Protein AF-A0A7U6KPJ9-F1 (afdb_monomer_lite)

Secondary structure (DSSP, 8-state):
----------HHHHHHPEEEEE-S---SS---TT--SEEEEEEEE---TTT-HHHHHHHHHHHHHHHHHHHHHH--------SEEEEEE----SS--------SS----SS-SEEEEEEE-SSSPPGGGGG-SS-HHHHHHHHHTS---GGG-EEEEEEEESSHHHHHHHHHHHHHHHHS--

Radius of gyration: 17.96 Å; chains: 1; bounding box: 49×48×50 Å

Sequence (182 aa):
MSLSIDSTHTLQNVLNTTFYIEAVKPMSILEVQGIPSSLYIRASTQMPIATSPTSYAQNQDAQAFIKRIYAYIHHARLSYFMPILFSGFADMPSYGDWLSTDDNTLPTFKGTSVAIGLKPICEDKIFLEQYLNTPIQHEISRVAGEPVSRQRIFEIGNLASGCAGSARLMIAFLVFYLSTPP

Structure (mmCIF, N/CA/C/O backbone):
data_AF-A0A7U6KPJ9-F1
#
_entry.id   AF-A0A7U6KPJ9-F1
#
loop_
_atom_site.group_PDB
_atom_site.id
_atom_site.type_symbol
_atom_site.label_atom_id
_atom_site.label_alt_id
_atom_site.label_comp_id
_atom_site.label_asym_id
_atom_site.label_entity_id
_atom_site.label_seq_id
_atom_site.pdbx_PDB_ins_code
_atom_site.Cartn_x
_atom_site.Cartn_y
_atom_site.Cartn_z
_atom_site.occupancy
_atom_site.B_iso_or_equiv
_atom_site.auth_seq_id
_atom_site.auth_comp_id
_atom_site.auth_asym_id
_atom_site.auth_atom_id
_atom_site.pdbx_PDB_model_num
ATOM 1 N N . MET A 1 1 ? 10.729 -21.933 9.149 1.00 29.44 1 MET A N 1
ATOM 2 C CA . MET A 1 1 ? 9.958 -20.811 8.579 1.00 29.44 1 MET A CA 1
ATOM 3 C C . MET A 1 1 ? 10.636 -19.554 9.074 1.00 29.44 1 MET A C 1
ATOM 5 O O . MET A 1 1 ? 10.537 -19.269 10.255 1.00 29.44 1 MET A O 1
ATOM 9 N N . SER A 1 2 ? 11.446 -18.902 8.251 1.00 24.36 2 SER A N 1
ATOM 10 C CA . SER A 1 2 ? 12.192 -17.724 8.698 1.00 24.36 2 SER A CA 1
ATOM 11 C C . SER A 1 2 ? 12.311 -16.758 7.533 1.00 24.36 2 SER A C 1
ATOM 13 O O . SER A 1 2 ? 13.120 -16.967 6.633 1.00 24.36 2 SER A O 1
ATOM 15 N N . LEU A 1 3 ? 11.465 -15.728 7.546 1.00 31.83 3 LEU A N 1
ATOM 16 C CA . LEU A 1 3 ? 11.830 -14.454 6.944 1.00 31.83 3 LEU A CA 1
ATOM 17 C C . LEU A 1 3 ? 12.968 -13.898 7.807 1.00 31.83 3 LEU A C 1
ATOM 19 O O . LEU A 1 3 ? 12.770 -13.684 9.001 1.00 31.83 3 LEU A O 1
ATOM 23 N N . SER A 1 4 ? 14.166 -13.737 7.250 1.00 29.75 4 SER A N 1
ATOM 24 C CA . SER A 1 4 ? 15.256 -13.044 7.941 1.00 29.75 4 SER A CA 1
ATOM 25 C C . SER A 1 4 ? 15.109 -11.551 7.681 1.00 29.75 4 SER A C 1
ATOM 27 O O . SER A 1 4 ? 15.421 -11.080 6.588 1.00 29.75 4 SER A O 1
ATOM 29 N N . ILE A 1 5 ? 14.579 -10.824 8.660 1.00 45.00 5 ILE A N 1
ATOM 30 C CA . ILE A 1 5 ? 14.438 -9.369 8.612 1.00 45.00 5 ILE A CA 1
ATOM 31 C C . ILE A 1 5 ? 14.847 -8.851 9.993 1.00 45.00 5 ILE A C 1
ATOM 33 O O . ILE A 1 5 ? 14.204 -9.180 10.985 1.00 45.00 5 ILE A O 1
ATOM 37 N N . ASP A 1 6 ? 15.938 -8.088 10.059 1.00 35.12 6 ASP A N 1
ATOM 38 C CA . ASP A 1 6 ? 16.323 -7.339 11.261 1.00 35.12 6 ASP A CA 1
ATOM 39 C C . ASP A 1 6 ? 15.298 -6.216 11.472 1.00 35.12 6 ASP A C 1
ATOM 41 O O . ASP A 1 6 ? 15.090 -5.401 10.571 1.00 35.12 6 ASP A O 1
ATOM 45 N N . SER A 1 7 ? 14.616 -6.161 12.622 1.00 36.28 7 SER A N 1
ATOM 46 C CA . SER A 1 7 ? 13.595 -5.128 12.844 1.00 36.28 7 SER A CA 1
ATOM 47 C C . SER A 1 7 ? 13.455 -4.661 14.293 1.00 36.28 7 SER A C 1
ATOM 49 O O . SER A 1 7 ? 12.965 -5.392 15.151 1.00 36.28 7 SER A O 1
ATOM 51 N N . THR A 1 8 ? 13.768 -3.380 14.499 1.00 35.38 8 THR A N 1
ATOM 52 C CA . THR A 1 8 ? 13.234 -2.494 15.548 1.00 35.38 8 THR A CA 1
ATOM 53 C C . THR A 1 8 ? 12.876 -1.154 14.883 1.00 35.38 8 THR A C 1
ATOM 55 O O . THR A 1 8 ? 13.719 -0.267 14.743 1.00 35.38 8 THR A O 1
ATOM 58 N N . HIS A 1 9 ? 11.650 -0.989 14.366 1.00 47.97 9 HIS A N 1
ATOM 59 C CA . HIS A 1 9 ? 11.331 0.169 13.512 1.00 47.97 9 HIS A CA 1
ATOM 60 C C . HIS A 1 9 ? 9.981 0.836 13.809 1.00 47.97 9 HIS A C 1
ATOM 62 O O . HIS A 1 9 ? 8.920 0.258 13.616 1.00 47.97 9 HIS A O 1
ATOM 68 N N . THR A 1 10 ? 10.043 2.118 14.185 1.00 49.00 10 THR A N 1
ATOM 69 C CA . THR A 1 10 ? 8.911 3.057 14.255 1.00 49.00 10 THR A CA 1
ATOM 70 C C . THR A 1 10 ? 8.510 3.558 12.854 1.00 49.00 10 THR A C 1
ATOM 72 O O . THR A 1 10 ? 9.296 3.475 11.914 1.00 49.00 10 THR A O 1
ATOM 75 N N . LEU A 1 11 ? 7.317 4.155 12.692 1.00 46.84 11 LEU A N 1
ATOM 76 C CA . LEU A 1 11 ? 6.818 4.713 11.412 1.00 46.84 11 LEU A CA 1
ATOM 77 C C . LEU A 1 11 ? 7.801 5.674 10.705 1.00 46.84 11 LEU A C 1
ATOM 79 O O . LEU A 1 11 ? 7.853 5.700 9.479 1.00 46.84 11 LEU A O 1
ATOM 83 N N . GLN A 1 12 ? 8.603 6.442 11.452 1.00 44.28 12 GLN A N 1
ATOM 84 C CA . GLN A 1 12 ? 9.664 7.287 10.881 1.00 44.28 12 GLN A CA 1
ATOM 85 C C . GLN A 1 12 ? 10.848 6.471 10.348 1.00 44.28 12 GLN A C 1
ATOM 87 O O . GLN A 1 12 ? 11.411 6.828 9.315 1.00 44.28 12 GLN A O 1
ATOM 92 N N . ASN A 1 13 ? 11.196 5.359 11.001 1.00 51.69 13 ASN A N 1
ATOM 93 C CA . ASN A 1 13 ? 12.240 4.460 10.517 1.00 51.69 13 ASN A CA 1
ATOM 94 C C . ASN A 1 13 ? 11.814 3.773 9.212 1.00 51.69 13 ASN A C 1
ATOM 96 O O . ASN A 1 13 ? 12.632 3.612 8.317 1.00 51.69 13 ASN A O 1
ATOM 100 N N . VAL A 1 14 ? 10.526 3.460 9.049 1.00 57.91 14 VAL A N 1
ATOM 101 C CA . VAL A 1 14 ? 9.990 2.810 7.838 1.00 57.91 14 VAL A CA 1
ATOM 102 C C . VAL A 1 14 ? 10.175 3.662 6.581 1.00 57.91 14 VAL A C 1
ATOM 104 O O . VAL A 1 14 ? 10.467 3.119 5.520 1.00 57.91 14 VAL A O 1
ATOM 107 N N . LEU A 1 15 ? 10.067 4.989 6.690 1.00 56.12 15 LEU A N 1
ATOM 108 C CA . LEU A 1 15 ? 10.283 5.910 5.563 1.00 56.12 15 LEU A CA 1
ATOM 109 C C . LEU A 1 15 ? 11.741 5.958 5.089 1.00 56.12 15 LEU A C 1
ATOM 111 O O . LEU A 1 15 ? 12.000 6.349 3.955 1.00 56.12 15 LEU A O 1
ATOM 115 N N . ASN A 1 16 ? 12.678 5.544 5.941 1.00 55.75 16 ASN A N 1
ATOM 116 C CA . ASN A 1 16 ? 14.110 5.553 5.652 1.00 55.75 16 ASN A CA 1
ATOM 117 C C . ASN A 1 16 ? 14.682 4.143 5.428 1.00 55.75 16 ASN A C 1
ATOM 119 O O . ASN A 1 16 ? 15.869 4.008 5.132 1.00 55.75 16 ASN A O 1
ATOM 123 N N . THR A 1 17 ? 13.856 3.099 5.532 1.00 62.47 17 THR A N 1
ATOM 124 C CA . THR A 1 17 ? 14.271 1.702 5.378 1.00 62.47 17 THR A CA 1
ATOM 125 C C . THR A 1 17 ? 13.845 1.160 4.016 1.00 62.47 17 THR A C 1
ATOM 127 O O . THR A 1 17 ? 12.704 1.315 3.581 1.00 62.47 17 THR A O 1
ATOM 130 N N . THR A 1 18 ? 14.775 0.493 3.331 1.00 73.62 18 THR A N 1
ATOM 131 C CA . THR A 1 18 ? 14.456 -0.353 2.174 1.00 73.62 18 THR A CA 1
ATOM 132 C C . THR A 1 18 ? 14.361 -1.796 2.651 1.00 73.62 18 THR A C 1
ATOM 134 O O . THR A 1 18 ? 15.318 -2.311 3.222 1.00 73.62 18 THR A O 1
ATOM 137 N N . PHE A 1 19 ? 13.229 -2.452 2.412 1.00 76.31 19 PHE A N 1
ATOM 138 C CA . PHE A 1 19 ? 13.053 -3.872 2.709 1.00 76.31 19 PHE A CA 1
ATOM 139 C C . PHE A 1 19 ? 13.434 -4.701 1.485 1.00 76.31 19 PHE A C 1
ATOM 141 O O . PHE A 1 19 ? 13.175 -4.292 0.356 1.00 76.31 19 PHE A O 1
ATOM 148 N N . TYR A 1 20 ? 14.028 -5.868 1.698 1.00 78.88 20 TYR A N 1
ATOM 149 C CA . TYR A 1 20 ? 14.252 -6.853 0.647 1.00 78.88 20 TYR A CA 1
ATOM 150 C C . TYR A 1 20 ? 13.461 -8.108 0.985 1.00 78.88 20 TYR A C 1
ATOM 152 O O . TYR A 1 20 ? 13.521 -8.599 2.112 1.00 78.88 20 TYR A O 1
ATOM 160 N N . ILE A 1 21 ? 12.699 -8.602 0.017 1.00 77.00 21 ILE A N 1
ATOM 161 C CA . ILE A 1 21 ? 11.897 -9.813 0.162 1.00 77.00 21 ILE A CA 1
ATOM 162 C C . ILE A 1 21 ? 12.271 -10.753 -0.949 1.00 77.00 21 ILE A C 1
ATOM 164 O O . ILE A 1 21 ? 12.302 -10.360 -2.108 1.00 77.00 21 ILE A O 1
ATOM 168 N N . GLU A 1 22 ? 12.482 -12.005 -0.591 1.00 76.81 22 GLU A N 1
ATOM 169 C CA . GLU A 1 22 ? 12.805 -13.064 -1.524 1.00 76.81 22 GLU A CA 1
ATOM 170 C C . GLU A 1 22 ? 11.920 -14.274 -1.240 1.00 76.81 22 GLU A C 1
ATOM 172 O O . GLU A 1 22 ? 11.674 -14.644 -0.087 1.00 76.81 22 GLU A O 1
ATOM 177 N N . ALA A 1 23 ? 11.417 -14.893 -2.303 1.00 71.25 23 ALA A N 1
ATOM 178 C CA . ALA A 1 23 ? 10.709 -16.152 -2.210 1.00 71.25 23 ALA A CA 1
ATOM 179 C C . ALA A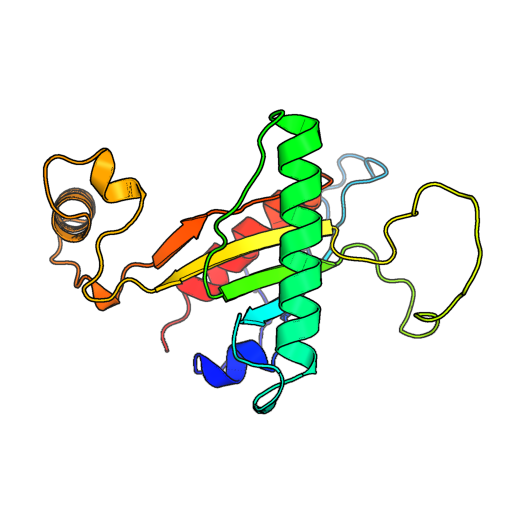 1 23 ? 11.720 -17.268 -1.911 1.00 71.25 23 ALA A C 1
ATOM 181 O O . ALA A 1 23 ? 12.600 -17.563 -2.719 1.00 71.25 23 ALA A O 1
ATOM 182 N N . VAL A 1 24 ? 11.596 -17.921 -0.753 1.00 61.62 24 VAL A N 1
ATOM 183 C CA . VAL A 1 24 ? 12.492 -19.024 -0.384 1.00 61.62 24 VAL A CA 1
ATOM 184 C C . VAL A 1 24 ? 12.202 -20.231 -1.275 1.00 61.62 24 VAL A C 1
ATOM 186 O O . VAL A 1 24 ? 11.224 -20.938 -1.045 1.00 61.62 24 VAL A O 1
ATOM 189 N N . LYS A 1 25 ? 13.098 -20.467 -2.246 1.00 51.41 25 LYS A N 1
ATOM 190 C CA . LYS A 1 25 ? 13.094 -21.564 -3.230 1.00 51.41 25 LYS A CA 1
ATOM 191 C C . LYS A 1 25 ? 11.836 -21.570 -4.121 1.00 51.41 25 LYS A C 1
ATOM 193 O O . LYS A 1 25 ? 10.755 -21.909 -3.636 1.00 51.41 25 LYS A O 1
ATOM 198 N N . PRO A 1 26 ? 11.932 -21.325 -5.442 1.00 46.31 26 PRO A N 1
ATOM 199 C CA . PRO A 1 26 ? 10.878 -21.812 -6.315 1.00 46.31 26 PRO A CA 1
ATOM 200 C C . PRO A 1 26 ? 10.858 -23.333 -6.129 1.00 46.31 26 PRO A C 1
ATOM 202 O O . PRO A 1 26 ? 11.876 -24.008 -6.295 1.00 46.31 26 PRO A O 1
ATOM 205 N N . MET A 1 27 ? 9.720 -23.893 -5.715 1.00 39.06 27 MET A N 1
ATOM 206 C CA . MET A 1 27 ? 9.458 -25.307 -5.972 1.00 39.06 27 MET A CA 1
ATOM 207 C C . MET A 1 27 ? 9.814 -25.539 -7.443 1.00 39.06 27 MET A C 1
ATOM 209 O O . MET A 1 27 ? 9.508 -24.663 -8.249 1.00 39.06 27 MET A O 1
ATOM 213 N N . SER A 1 28 ? 10.502 -26.633 -7.778 1.00 42.72 28 SER A N 1
ATOM 214 C CA . SER A 1 28 ? 10.920 -26.975 -9.144 1.00 42.72 28 SER A CA 1
ATOM 215 C C . SER A 1 28 ? 9.700 -27.176 -10.056 1.00 42.72 28 SER A C 1
ATOM 217 O O . SER A 1 28 ? 9.373 -28.284 -10.459 1.00 42.72 28 SER A O 1
ATOM 219 N N . ILE A 1 29 ? 8.965 -26.109 -10.326 1.00 42.09 29 ILE A N 1
ATOM 220 C CA . ILE A 1 29 ? 7.766 -26.040 -11.137 1.00 42.09 29 ILE A CA 1
ATOM 221 C C . ILE A 1 29 ? 8.008 -24.834 -12.017 1.00 42.09 29 ILE A C 1
ATOM 223 O O . ILE A 1 29 ? 7.596 -23.736 -11.672 1.00 42.09 29 ILE A O 1
ATOM 227 N N . LEU A 1 30 ? 8.724 -25.098 -13.112 1.00 42.28 30 LEU A N 1
ATOM 228 C CA . LEU A 1 30 ? 9.028 -24.190 -14.209 1.00 42.28 30 LEU A CA 1
ATOM 229 C C . LEU A 1 30 ? 9.604 -22.838 -13.759 1.00 42.28 30 LEU A C 1
ATOM 231 O O . LEU A 1 30 ? 8.939 -22.024 -13.129 1.00 42.28 30 LEU A O 1
ATOM 235 N N . GLU A 1 31 ? 10.816 -22.519 -14.204 1.00 42.78 31 GLU A N 1
ATOM 236 C CA . GLU A 1 31 ? 11.169 -21.115 -14.411 1.00 42.78 31 GLU A CA 1
ATOM 237 C C . GLU A 1 31 ? 10.172 -20.532 -15.427 1.00 42.78 31 GLU A C 1
ATOM 239 O O . GLU A 1 31 ? 10.384 -20.554 -16.638 1.00 42.78 31 GLU A O 1
ATOM 244 N N . VAL A 1 32 ? 9.012 -20.086 -14.945 1.00 44.97 32 VAL A N 1
ATOM 245 C CA . VAL A 1 32 ? 8.062 -19.329 -15.743 1.00 44.97 32 VAL A CA 1
ATOM 246 C C . VAL A 1 32 ? 8.723 -17.974 -15.920 1.00 44.97 32 VAL A C 1
ATOM 248 O O . VAL A 1 32 ? 8.701 -17.139 -15.013 1.00 44.97 32 VAL A O 1
ATOM 251 N N . GLN A 1 33 ? 9.385 -17.803 -17.066 1.00 47.28 33 GLN A N 1
ATOM 252 C CA . GLN A 1 33 ? 10.022 -16.553 -17.465 1.00 47.28 33 GLN A CA 1
ATOM 253 C C . GLN A 1 33 ? 9.077 -15.375 -17.170 1.00 47.28 33 GLN A C 1
ATOM 255 O O . GLN A 1 33 ? 7.948 -15.338 -17.658 1.00 47.28 33 GLN A O 1
ATOM 260 N N . GLY A 1 34 ? 9.535 -14.431 -16.342 1.00 53.38 34 GLY A N 1
ATOM 261 C CA . GLY A 1 34 ? 8.814 -13.188 -16.042 1.00 53.38 34 GLY A CA 1
ATOM 262 C C . GLY A 1 34 ? 8.054 -13.124 -14.710 1.00 53.38 34 GLY A C 1
ATOM 263 O O . GLY A 1 34 ? 7.356 -12.135 -14.477 1.00 53.38 34 GLY A O 1
ATOM 264 N N . ILE A 1 35 ? 8.163 -14.120 -13.820 1.00 59.62 35 ILE A N 1
ATOM 265 C CA . ILE A 1 35 ? 7.691 -13.987 -12.429 1.00 59.62 35 ILE A CA 1
ATOM 266 C C . ILE A 1 35 ? 8.877 -13.616 -11.529 1.00 59.62 35 ILE A C 1
ATOM 268 O O . ILE A 1 35 ? 9.771 -14.445 -11.364 1.00 59.62 35 ILE A O 1
ATOM 272 N N . PRO A 1 36 ? 8.883 -12.428 -10.900 1.00 63.38 36 PRO A N 1
ATOM 273 C CA . PRO A 1 36 ? 9.977 -12.046 -10.020 1.00 63.38 36 PRO A CA 1
ATOM 274 C C . PRO A 1 36 ? 10.005 -12.909 -8.760 1.00 63.38 36 PRO A C 1
ATOM 276 O O . PRO A 1 36 ? 8.962 -13.200 -8.163 1.00 63.38 36 PRO A O 1
ATOM 279 N N . SER A 1 37 ? 11.213 -13.307 -8.361 1.00 70.75 37 SER A N 1
ATOM 280 C CA . SER A 1 37 ? 11.483 -14.080 -7.144 1.00 70.75 37 SER A CA 1
ATOM 281 C C . SER A 1 37 ? 11.823 -13.197 -5.946 1.00 70.75 37 SER A C 1
ATOM 283 O O . SER A 1 37 ? 11.754 -13.670 -4.812 1.00 70.75 37 SER A O 1
ATOM 285 N N . SER A 1 38 ? 12.141 -11.921 -6.170 1.00 77.88 38 SER A N 1
ATOM 286 C CA . SER A 1 38 ? 12.442 -10.965 -5.111 1.00 77.88 38 SER A CA 1
ATOM 287 C C . SER A 1 38 ? 11.913 -9.559 -5.394 1.00 77.88 38 SER A C 1
ATOM 289 O O . SER A 1 38 ? 11.527 -9.217 -6.515 1.00 77.88 38 SER A O 1
ATOM 291 N N . LEU A 1 39 ? 11.837 -8.752 -4.336 1.00 82.88 39 LEU A N 1
ATOM 292 C CA . LEU A 1 39 ? 11.321 -7.394 -4.365 1.00 82.88 39 LEU A CA 1
ATOM 293 C C . LEU A 1 39 ? 12.078 -6.514 -3.369 1.00 82.88 39 LEU A C 1
ATOM 295 O O . LEU A 1 39 ? 12.088 -6.790 -2.168 1.00 82.88 39 LEU A O 1
ATOM 299 N N . TYR A 1 40 ? 12.654 -5.416 -3.854 1.00 85.06 40 TYR A N 1
ATOM 300 C CA . TYR A 1 40 ? 13.076 -4.313 -2.991 1.00 85.06 40 TYR A CA 1
ATOM 301 C C . TYR A 1 40 ? 11.892 -3.390 -2.763 1.00 85.06 40 TYR A C 1
ATOM 303 O O . TYR A 1 40 ? 11.248 -2.986 -3.726 1.00 85.06 40 TYR A O 1
ATOM 311 N N . ILE A 1 41 ? 11.606 -3.029 -1.520 1.00 87.38 41 ILE A N 1
ATOM 312 C CA . ILE A 1 41 ? 10.443 -2.228 -1.154 1.00 87.38 41 ILE A CA 1
ATOM 313 C C . ILE A 1 41 ? 10.895 -0.964 -0.444 1.00 87.38 41 ILE A C 1
ATOM 315 O O . ILE A 1 41 ? 11.672 -1.018 0.506 1.00 87.38 41 ILE A O 1
ATOM 319 N N . ARG A 1 42 ? 10.375 0.177 -0.892 1.00 86.94 42 ARG A N 1
ATOM 320 C CA . ARG A 1 42 ? 10.595 1.484 -0.266 1.00 86.94 42 ARG A CA 1
ATOM 321 C C . ARG A 1 42 ? 9.265 2.102 0.123 1.00 86.94 42 ARG A C 1
ATOM 323 O O . ARG A 1 42 ? 8.323 2.057 -0.667 1.00 86.94 42 ARG A O 1
ATOM 330 N N . ALA A 1 43 ? 9.203 2.685 1.314 1.00 89.62 43 ALA A N 1
ATOM 331 C CA . ALA A 1 43 ? 8.078 3.506 1.735 1.00 89.62 43 ALA A CA 1
ATOM 332 C C . ALA A 1 43 ? 8.315 4.970 1.347 1.00 89.62 43 ALA A C 1
ATOM 334 O O . ALA A 1 43 ? 9.443 5.451 1.365 1.00 89.62 43 ALA A O 1
ATOM 335 N N . SER A 1 44 ? 7.244 5.684 1.024 1.00 88.56 44 SER A N 1
ATOM 336 C CA . SER A 1 44 ? 7.280 7.109 0.697 1.00 88.56 44 SER A CA 1
ATOM 337 C C . SER A 1 44 ? 6.013 7.801 1.189 1.00 88.56 44 SER A C 1
ATOM 339 O O . SER A 1 44 ? 4.959 7.166 1.312 1.00 88.56 44 SER A O 1
ATOM 341 N N . THR A 1 45 ? 6.091 9.105 1.443 1.00 88.12 45 THR A N 1
ATOM 342 C CA . THR A 1 45 ? 4.954 9.917 1.904 1.00 88.12 45 THR A CA 1
ATOM 343 C C . THR A 1 45 ? 4.759 11.164 1.062 1.00 88.12 45 THR A C 1
ATOM 345 O O . THR A 1 45 ? 5.679 11.659 0.419 1.00 88.12 45 THR A O 1
ATOM 348 N N . GLN A 1 46 ? 3.551 11.722 1.124 1.00 82.31 46 GLN A N 1
ATOM 349 C CA . GLN A 1 46 ? 3.204 13.001 0.490 1.00 82.31 46 GLN A CA 1
ATOM 350 C C . GLN A 1 46 ? 3.759 14.229 1.247 1.00 82.31 46 GLN A C 1
ATOM 352 O O . GLN A 1 46 ? 3.311 15.349 1.013 1.00 82.31 46 GLN A O 1
ATOM 357 N N . MET A 1 47 ? 4.705 14.045 2.178 1.00 75.31 47 MET A N 1
ATOM 358 C CA . MET A 1 47 ? 5.252 15.145 2.979 1.00 75.31 47 MET A CA 1
ATOM 359 C C . MET A 1 47 ? 5.922 16.193 2.072 1.00 75.31 47 MET A C 1
ATOM 361 O O . MET A 1 47 ? 6.604 15.810 1.120 1.00 75.31 47 MET A O 1
ATOM 365 N N . PRO A 1 48 ? 5.761 17.505 2.337 1.00 62.78 48 PRO A N 1
ATOM 366 C CA . PRO A 1 48 ? 6.262 18.553 1.448 1.00 62.78 48 PRO A CA 1
ATOM 367 C C . PRO A 1 48 ? 7.771 18.446 1.177 1.00 62.78 48 PRO A C 1
ATOM 369 O O . PRO A 1 48 ? 8.544 18.142 2.090 1.00 62.78 48 PRO A O 1
ATOM 372 N N . ILE A 1 49 ? 8.193 18.804 -0.047 1.00 57.28 49 ILE A N 1
ATOM 373 C CA . ILE A 1 49 ? 9.591 18.764 -0.539 1.00 57.28 49 ILE A CA 1
ATOM 374 C C . ILE A 1 49 ? 10.591 19.340 0.475 1.00 57.28 49 ILE A C 1
ATOM 376 O O . ILE A 1 49 ? 11.668 18.786 0.644 1.00 57.28 49 ILE A O 1
ATOM 380 N N . ALA A 1 50 ? 10.229 20.407 1.195 1.00 49.31 50 ALA A N 1
ATOM 381 C CA . ALA A 1 50 ? 11.099 21.056 2.178 1.00 49.31 50 ALA A CA 1
ATOM 382 C C . ALA A 1 50 ? 11.522 20.152 3.356 1.00 49.31 50 ALA A C 1
ATOM 384 O O . ALA A 1 50 ? 12.526 20.431 4.003 1.00 49.31 50 ALA A O 1
ATOM 385 N N . THR A 1 51 ? 10.768 19.086 3.642 1.00 61.31 51 THR A N 1
ATOM 386 C CA . THR A 1 51 ? 11.019 18.176 4.775 1.00 61.31 51 THR A CA 1
ATOM 387 C C . THR A 1 51 ? 1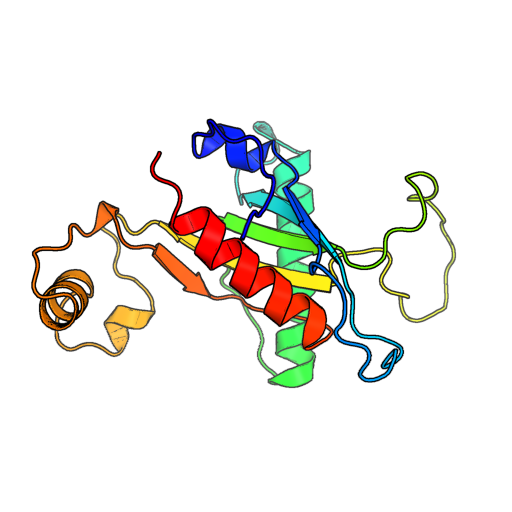1.705 16.873 4.367 1.00 61.31 51 THR A C 1
ATOM 389 O O . THR A 1 51 ? 12.511 16.350 5.130 1.00 61.31 51 THR A O 1
ATOM 392 N N . SER A 1 52 ? 11.428 16.351 3.166 1.00 69.94 52 SER A N 1
ATOM 393 C CA . SER A 1 52 ? 12.140 15.203 2.586 1.00 69.94 52 SER A CA 1
ATOM 394 C C . SER A 1 52 ? 11.963 15.171 1.058 1.00 69.94 52 SER A C 1
ATOM 396 O O . SER A 1 52 ? 11.017 14.550 0.559 1.00 69.94 52 SER A O 1
ATOM 398 N N . PRO A 1 53 ? 12.852 15.829 0.285 1.00 71.69 53 PRO A N 1
ATOM 399 C CA . PRO A 1 53 ? 12.735 15.915 -1.174 1.00 71.69 53 PRO A CA 1
ATOM 400 C C . PRO A 1 53 ? 12.684 14.540 -1.851 1.00 71.69 53 PRO A C 1
ATOM 402 O O . PRO A 1 53 ? 11.892 14.315 -2.765 1.00 71.69 53 PRO A O 1
ATOM 405 N N . THR A 1 54 ? 13.502 13.604 -1.364 1.00 74.56 54 THR A N 1
ATOM 406 C CA . THR A 1 54 ? 13.619 12.251 -1.915 1.00 74.56 54 THR A CA 1
ATOM 407 C C . THR A 1 54 ? 12.358 11.420 -1.677 1.00 74.56 54 THR A C 1
ATOM 409 O O . THR A 1 54 ? 11.886 10.775 -2.610 1.00 74.56 54 THR A O 1
ATOM 412 N N . SER A 1 55 ? 11.778 11.461 -0.467 1.00 76.69 55 SER A N 1
ATOM 413 C CA . SER A 1 55 ? 10.525 10.745 -0.162 1.00 76.69 55 SER A CA 1
ATOM 414 C C . SER A 1 55 ? 9.370 11.277 -1.012 1.00 76.69 55 SER A C 1
ATOM 416 O O . SER A 1 55 ? 8.605 10.499 -1.578 1.00 76.69 55 SER A O 1
ATOM 418 N N . TYR A 1 56 ? 9.285 12.601 -1.186 1.00 80.12 56 TYR A N 1
ATO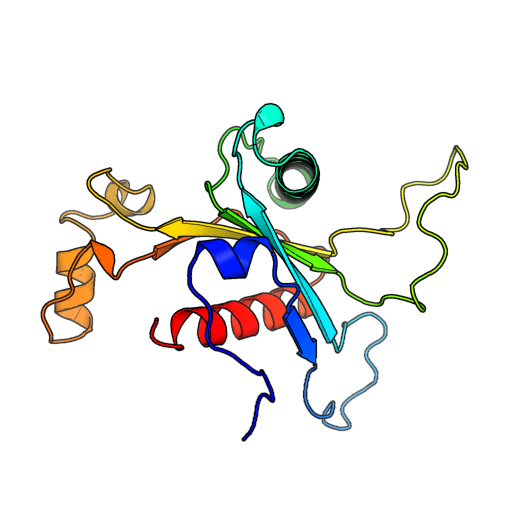M 419 C CA . TYR A 1 56 ? 8.252 13.216 -2.017 1.00 80.12 56 TYR A CA 1
ATOM 420 C C . TYR A 1 56 ? 8.385 12.837 -3.501 1.00 80.12 56 TYR A C 1
ATOM 422 O O . TYR A 1 56 ? 7.390 12.504 -4.145 1.00 80.12 56 TYR A O 1
ATOM 430 N N . ALA A 1 57 ? 9.603 12.850 -4.056 1.00 82.19 57 ALA A N 1
ATOM 431 C CA . ALA A 1 57 ? 9.850 12.414 -5.433 1.00 82.19 57 ALA A CA 1
ATOM 432 C C . ALA A 1 57 ? 9.451 10.941 -5.641 1.00 82.19 57 ALA A C 1
ATOM 434 O O . ALA A 1 57 ? 8.658 10.638 -6.530 1.00 82.19 57 ALA A O 1
ATOM 435 N N . GLN A 1 58 ? 9.888 10.052 -4.744 1.00 83.69 58 GLN A N 1
ATOM 436 C CA . GLN A 1 58 ? 9.517 8.631 -4.768 1.00 83.69 58 GLN A CA 1
ATOM 437 C C . GLN A 1 58 ? 8.002 8.419 -4.658 1.00 83.69 58 GLN A C 1
ATOM 439 O O . GLN A 1 58 ? 7.445 7.533 -5.309 1.00 83.69 58 GLN A O 1
ATOM 444 N N . ASN A 1 59 ? 7.321 9.238 -3.853 1.00 90.25 59 ASN A N 1
ATOM 445 C CA . ASN A 1 59 ? 5.872 9.187 -3.738 1.00 90.25 59 ASN A CA 1
ATOM 446 C C . ASN A 1 59 ? 5.188 9.585 -5.053 1.00 90.25 59 ASN A C 1
ATOM 448 O O . ASN A 1 59 ? 4.262 8.901 -5.484 1.00 90.25 59 ASN A O 1
ATOM 452 N N . GLN A 1 60 ? 5.658 10.641 -5.724 1.00 90.12 60 GLN A N 1
ATOM 453 C CA . GLN A 1 60 ? 5.130 11.044 -7.032 1.00 90.12 60 GLN A CA 1
ATOM 454 C C . GLN A 1 60 ? 5.324 9.955 -8.094 1.00 90.12 60 GLN A C 1
ATOM 456 O O . GLN A 1 60 ? 4.388 9.682 -8.850 1.00 90.12 60 GLN A O 1
ATOM 461 N N . ASP A 1 61 ? 6.480 9.288 -8.107 1.00 88.75 61 ASP A N 1
ATOM 462 C CA . ASP A 1 61 ? 6.748 8.167 -9.015 1.00 88.75 61 ASP A CA 1
ATOM 463 C C . ASP A 1 61 ? 5.775 7.004 -8.769 1.00 88.75 61 ASP A C 1
ATOM 465 O O . ASP A 1 61 ? 5.176 6.469 -9.708 1.00 88.75 61 ASP A O 1
ATOM 469 N N . ALA A 1 62 ? 5.540 6.663 -7.497 1.00 92.19 62 ALA A N 1
ATOM 470 C CA . ALA A 1 62 ? 4.561 5.653 -7.107 1.00 92.19 62 ALA A CA 1
ATOM 471 C C . ALA A 1 62 ? 3.145 6.028 -7.578 1.00 92.19 62 ALA A C 1
ATOM 473 O O . ALA A 1 62 ? 2.445 5.210 -8.180 1.00 92.19 62 ALA A O 1
ATOM 474 N N . GLN A 1 63 ? 2.726 7.281 -7.369 1.00 94.62 63 GLN A N 1
ATOM 475 C CA . GLN A 1 63 ? 1.427 7.770 -7.839 1.00 94.62 63 GLN A CA 1
ATOM 476 C C . GLN A 1 63 ? 1.308 7.701 -9.365 1.00 94.62 63 GLN A C 1
ATOM 478 O O . GLN A 1 63 ? 0.270 7.281 -9.878 1.00 94.62 63 GLN A O 1
ATOM 483 N N . ALA A 1 64 ? 2.347 8.098 -10.104 1.00 92.19 64 ALA A N 1
ATOM 484 C CA . ALA A 1 64 ? 2.363 8.045 -11.564 1.00 92.19 64 ALA A CA 1
ATOM 485 C C . ALA A 1 64 ? 2.237 6.601 -12.076 1.00 92.19 64 ALA A C 1
ATOM 487 O O . ALA A 1 64 ? 1.448 6.332 -12.988 1.00 92.19 64 ALA A O 1
ATOM 488 N N . PHE A 1 65 ? 2.947 5.665 -11.441 1.00 92.25 65 PHE A N 1
ATOM 489 C CA . PHE A 1 65 ? 2.819 4.237 -11.715 1.00 92.25 65 PHE A CA 1
ATOM 490 C C . PHE A 1 65 ? 1.384 3.737 -11.488 1.00 92.25 65 PHE A C 1
ATOM 492 O O . PHE A 1 65 ? 0.782 3.157 -12.396 1.00 92.25 65 PHE A O 1
ATOM 499 N N . ILE A 1 66 ? 0.804 4.028 -10.319 1.00 94.69 66 ILE A N 1
ATOM 500 C CA . ILE A 1 66 ? -0.565 3.624 -9.970 1.00 94.69 66 ILE A CA 1
ATOM 501 C C . ILE A 1 66 ? -1.573 4.198 -10.974 1.00 94.69 66 ILE A C 1
ATOM 503 O O . ILE A 1 66 ? -2.404 3.455 -11.499 1.00 94.69 66 ILE A O 1
ATOM 507 N N . LYS A 1 67 ? -1.479 5.497 -11.301 1.00 94.50 67 LYS A N 1
ATOM 508 C CA . LYS A 1 67 ? -2.344 6.144 -12.308 1.00 94.50 67 LYS A CA 1
ATOM 509 C C . LYS A 1 67 ? -2.301 5.401 -13.634 1.00 94.50 67 LYS A C 1
ATOM 511 O O . LYS A 1 67 ? -3.352 5.148 -14.217 1.00 94.50 67 LYS A O 1
ATOM 516 N N . ARG A 1 68 ? -1.101 5.054 -14.104 1.00 91.00 68 ARG A N 1
ATOM 517 C CA . ARG A 1 68 ? -0.917 4.394 -15.398 1.00 91.00 68 ARG A CA 1
ATOM 518 C C . ARG A 1 68 ? -1.556 3.008 -15.429 1.00 91.00 68 ARG A C 1
ATOM 520 O O . ARG A 1 68 ? -2.272 2.711 -16.380 1.00 91.00 68 ARG A O 1
ATOM 527 N N . ILE A 1 69 ? -1.351 2.193 -14.394 1.00 90.19 69 ILE A N 1
ATOM 528 C CA . ILE A 1 69 ? -1.946 0.850 -14.319 1.00 90.19 69 ILE A CA 1
ATOM 529 C C . ILE A 1 69 ? -3.475 0.927 -14.261 1.00 90.19 69 ILE A C 1
ATOM 531 O O . ILE A 1 69 ? -4.146 0.237 -15.024 1.00 90.19 69 ILE A O 1
ATOM 535 N N . TYR A 1 70 ? -4.040 1.801 -13.424 1.00 93.62 70 TYR A N 1
ATOM 536 C CA . TYR A 1 70 ? -5.496 1.949 -13.334 1.00 93.62 70 TYR A CA 1
ATOM 537 C C . TYR A 1 70 ? -6.120 2.499 -14.624 1.00 93.62 70 TYR A C 1
ATOM 539 O O . TYR A 1 70 ? -7.186 2.036 -15.029 1.00 93.62 70 TYR A O 1
ATOM 547 N N . ALA A 1 71 ? -5.460 3.442 -15.298 1.00 91.25 71 ALA A N 1
ATOM 548 C CA . ALA A 1 71 ? -5.923 3.947 -16.588 1.00 91.25 71 ALA A CA 1
ATOM 549 C C . ALA A 1 71 ? -5.885 2.860 -17.674 1.00 91.25 71 ALA A C 1
ATOM 551 O O . ALA A 1 71 ? -6.794 2.784 -18.496 1.00 91.25 71 ALA A O 1
ATOM 552 N N . TYR A 1 72 ? -4.855 2.010 -17.666 1.00 87.88 72 TYR A N 1
ATOM 553 C CA . TYR A 1 72 ? -4.689 0.946 -18.653 1.00 87.88 72 TYR A CA 1
ATOM 554 C C . TYR A 1 72 ? -5.648 -0.232 -18.431 1.00 87.88 72 TYR A C 1
ATOM 556 O O . TYR A 1 72 ? -6.305 -0.664 -19.371 1.00 87.88 72 TYR A O 1
ATOM 564 N N . ILE A 1 73 ? -5.747 -0.741 -17.198 1.00 86.50 73 ILE A N 1
ATOM 565 C CA . ILE A 1 73 ? -6.521 -1.955 -16.881 1.00 86.50 73 ILE A CA 1
ATOM 566 C C . ILE A 1 73 ? -7.999 -1.641 -16.641 1.00 86.50 73 ILE A C 1
ATOM 568 O O . ILE A 1 73 ? -8.872 -2.401 -17.050 1.00 86.50 73 ILE A O 1
ATOM 572 N N . HIS A 1 74 ? -8.289 -0.539 -15.948 1.00 88.19 74 HIS A N 1
ATOM 573 C CA . HIS A 1 74 ? -9.640 -0.220 -15.478 1.00 88.19 74 HIS A CA 1
ATOM 574 C C . HIS A 1 74 ? -10.260 0.982 -16.191 1.00 88.19 74 HIS A C 1
ATOM 576 O O . HIS A 1 74 ? -11.378 1.364 -15.853 1.00 88.19 74 HIS A O 1
ATOM 582 N N . HIS A 1 75 ? -9.542 1.615 -17.127 1.00 92.00 75 HIS A N 1
ATOM 583 C CA . HIS A 1 75 ? -9.961 2.867 -17.769 1.00 92.00 75 HIS A CA 1
ATOM 584 C C . HIS A 1 75 ? -10.341 3.963 -16.758 1.00 92.00 75 HIS A C 1
ATOM 586 O O . HIS A 1 75 ? -11.171 4.831 -17.025 1.00 92.00 75 HIS A O 1
ATOM 592 N N . ALA A 1 76 ? -9.715 3.923 -15.578 1.00 92.00 76 ALA A N 1
ATOM 593 C CA . ALA A 1 76 ? -10.032 4.787 -14.454 1.00 92.00 76 ALA A CA 1
ATOM 594 C C . ALA A 1 76 ? -8.971 5.878 -14.280 1.00 92.00 76 ALA A C 1
ATOM 596 O O . ALA A 1 76 ? -7.768 5.633 -14.382 1.00 92.00 76 ALA A O 1
ATOM 597 N N . ARG A 1 77 ? -9.418 7.092 -13.946 1.00 93.25 77 ARG A N 1
ATOM 598 C CA . ARG A 1 77 ? -8.539 8.221 -13.625 1.00 93.25 77 ARG A CA 1
ATOM 599 C C . ARG A 1 77 ? -8.546 8.473 -12.122 1.00 93.25 77 ARG A C 1
ATOM 601 O O . ARG A 1 77 ? -9.569 8.855 -11.562 1.00 93.25 77 ARG A O 1
ATOM 608 N N . LEU A 1 78 ? -7.391 8.304 -11.482 1.00 92.19 78 LEU A N 1
ATOM 609 C CA . LEU A 1 78 ? -7.247 8.488 -10.037 1.00 92.19 78 LEU A CA 1
ATOM 610 C C . LEU A 1 78 ? -6.793 9.908 -9.697 1.00 92.19 78 LEU A C 1
ATOM 612 O O . LEU A 1 78 ? -5.799 10.407 -10.233 1.00 92.19 78 LEU A O 1
ATOM 616 N N . SER A 1 79 ? -7.508 10.530 -8.762 1.00 89.88 79 SER A N 1
ATOM 617 C CA . SER A 1 79 ? -7.173 11.821 -8.150 1.00 89.88 79 SER A CA 1
ATOM 618 C C . SER A 1 79 ? -6.696 11.695 -6.702 1.00 89.88 79 SER A C 1
ATOM 620 O O . SER A 1 79 ? -6.061 12.617 -6.201 1.00 89.88 79 SER A O 1
ATOM 622 N N . TYR A 1 80 ? -6.978 10.567 -6.046 1.00 91.44 80 TYR A N 1
ATOM 623 C CA . TYR A 1 80 ? -6.645 10.318 -4.649 1.00 91.44 80 TYR A CA 1
ATOM 624 C C . TYR A 1 80 ? -5.647 9.165 -4.499 1.00 91.44 80 TYR A C 1
ATOM 626 O O . TYR A 1 80 ? -5.763 8.127 -5.160 1.00 91.44 80 TYR A O 1
ATOM 634 N N . PHE A 1 81 ? -4.693 9.352 -3.588 1.00 93.88 81 PHE A N 1
ATOM 635 C CA . PHE A 1 81 ? -3.697 8.361 -3.195 1.00 93.88 81 PHE A CA 1
ATOM 636 C C . PHE A 1 81 ? -3.594 8.325 -1.679 1.00 93.88 81 PHE A C 1
ATOM 638 O O . PHE A 1 81 ? -3.650 9.371 -1.028 1.00 93.88 81 PHE A O 1
ATOM 645 N N . MET A 1 82 ? -3.399 7.125 -1.135 1.00 93.00 82 MET A N 1
ATOM 646 C CA . MET A 1 82 ? -3.102 6.959 0.284 1.00 93.00 82 MET A CA 1
ATOM 647 C C . MET A 1 82 ? -1.845 7.758 0.695 1.00 93.00 82 MET A C 1
ATOM 649 O O . MET A 1 82 ? -0.937 7.960 -0.122 1.00 93.00 82 MET A O 1
ATOM 653 N N . PRO A 1 83 ? -1.777 8.223 1.957 1.00 90.62 83 PRO A N 1
ATOM 654 C CA . PRO A 1 83 ? -0.697 9.085 2.437 1.00 90.62 83 PRO A CA 1
ATOM 655 C C . PRO A 1 83 ? 0.666 8.386 2.486 1.00 90.62 83 PRO A C 1
ATOM 657 O O . PRO A 1 83 ? 1.688 9.053 2.321 1.00 90.62 83 PRO A O 1
ATOM 660 N N . ILE A 1 84 ? 0.683 7.065 2.695 1.00 91.81 84 ILE A N 1
ATOM 661 C CA . ILE A 1 84 ? 1.883 6.229 2.641 1.00 91.81 84 ILE A CA 1
ATOM 662 C C . ILE A 1 84 ? 1.766 5.332 1.412 1.00 91.81 84 ILE A C 1
ATOM 664 O O . ILE A 1 84 ? 0.772 4.621 1.262 1.00 91.81 84 ILE A O 1
ATOM 668 N N . LEU A 1 85 ? 2.776 5.352 0.546 1.00 94.62 85 LEU A N 1
ATOM 669 C CA . LEU A 1 85 ? 2.878 4.447 -0.597 1.00 94.62 85 LEU A CA 1
ATOM 670 C C . LEU A 1 85 ? 4.136 3.592 -0.460 1.00 94.62 85 LEU A C 1
ATOM 672 O O . LEU A 1 85 ? 5.234 4.127 -0.291 1.00 94.62 85 LEU A O 1
ATOM 676 N N . PHE A 1 86 ? 3.972 2.278 -0.574 1.00 94.31 86 PHE A N 1
ATOM 677 C CA . PHE A 1 86 ? 5.071 1.336 -0.742 1.00 94.31 86 PHE A CA 1
ATOM 678 C C . PHE A 1 86 ? 5.261 1.032 -2.221 1.00 94.31 86 PHE A C 1
ATOM 680 O O . PHE A 1 86 ? 4.307 0.648 -2.897 1.00 94.31 86 PHE A O 1
ATOM 687 N N . SER A 1 87 ? 6.496 1.150 -2.696 1.00 92.94 87 SER A N 1
ATOM 688 C CA . SER A 1 87 ? 6.895 0.825 -4.066 1.00 92.94 87 SER A CA 1
ATOM 689 C C . SER A 1 87 ? 7.853 -0.352 -4.058 1.00 92.94 87 SER A C 1
ATOM 691 O O . SER A 1 87 ? 8.863 -0.324 -3.358 1.00 92.94 87 SER A O 1
ATOM 693 N N . GLY A 1 88 ? 7.530 -1.374 -4.843 1.00 90.50 88 GLY A N 1
ATOM 694 C CA . GLY A 1 88 ? 8.322 -2.575 -5.037 1.00 90.50 88 GLY A CA 1
ATOM 695 C C . GLY A 1 88 ? 9.043 -2.581 -6.382 1.00 90.50 88 GLY A C 1
ATOM 696 O O . GLY A 1 88 ? 8.426 -2.362 -7.428 1.00 90.50 88 GLY A O 1
ATOM 697 N N . PHE A 1 89 ? 10.329 -2.899 -6.370 1.00 85.31 89 PHE A N 1
ATOM 698 C CA . PHE A 1 89 ? 11.210 -2.952 -7.535 1.00 85.31 89 PHE A CA 1
ATOM 699 C C . PHE A 1 89 ? 11.691 -4.395 -7.706 1.00 85.31 89 PHE A C 1
ATOM 701 O O . PHE A 1 89 ? 12.366 -4.931 -6.825 1.00 85.31 89 PHE A O 1
ATOM 708 N N . ALA A 1 90 ? 11.253 -5.032 -8.790 1.00 71.88 90 ALA A N 1
ATOM 709 C CA . ALA A 1 90 ? 11.608 -6.399 -9.151 1.00 71.88 90 ALA A CA 1
ATOM 710 C C . ALA A 1 90 ? 12.817 -6.389 -10.097 1.00 71.88 90 ALA A C 1
ATOM 712 O O . ALA A 1 90 ? 12.960 -5.439 -10.863 1.00 71.88 90 ALA A O 1
ATOM 713 N N . ASP A 1 91 ? 13.646 -7.436 -10.038 1.00 63.44 91 ASP A N 1
ATOM 714 C CA . ASP A 1 91 ? 14.789 -7.676 -10.931 1.00 63.44 91 ASP A CA 1
ATOM 715 C C . ASP A 1 91 ? 15.725 -6.461 -11.085 1.00 63.44 91 ASP A C 1
ATOM 717 O O . ASP A 1 91 ? 15.768 -5.801 -12.119 1.00 63.44 91 ASP A O 1
ATOM 721 N N . MET A 1 92 ? 16.502 -6.166 -10.034 1.00 53.12 92 MET A N 1
ATOM 722 C CA . MET A 1 92 ? 17.589 -5.180 -10.081 1.00 53.12 92 MET A CA 1
ATOM 723 C C . MET A 1 92 ? 18.880 -5.848 -10.586 1.00 53.12 92 MET A C 1
ATOM 725 O O . MET A 1 92 ? 19.480 -6.613 -9.827 1.00 53.12 92 MET A O 1
ATOM 729 N N . PRO A 1 93 ? 19.396 -5.546 -11.793 1.00 45.00 93 PRO A N 1
ATOM 730 C CA . PRO A 1 93 ? 20.801 -5.787 -12.073 1.00 45.00 93 PRO A CA 1
ATOM 731 C C . PRO A 1 93 ? 21.604 -4.792 -11.222 1.00 45.00 93 PRO A C 1
ATOM 733 O O . PRO A 1 93 ? 21.413 -3.584 -11.329 1.00 45.00 93 PRO A O 1
ATOM 736 N N . SER A 1 94 ? 22.435 -5.317 -10.322 1.00 41.72 94 SER A N 1
ATOM 737 C CA . SER A 1 94 ? 23.540 -4.667 -9.599 1.00 41.72 94 SER A CA 1
ATOM 738 C C . SER A 1 94 ? 23.640 -3.133 -9.720 1.00 41.72 94 SER A C 1
ATOM 740 O O . SER A 1 94 ? 24.193 -2.655 -10.696 1.00 41.72 94 SER A O 1
ATOM 742 N N . TYR A 1 95 ? 23.141 -2.402 -8.710 1.00 38.81 95 TYR A N 1
ATOM 743 C CA . TYR A 1 95 ? 23.322 -0.990 -8.264 1.00 38.81 95 TYR A CA 1
ATOM 744 C C . TYR A 1 95 ? 23.863 0.158 -9.175 1.00 38.81 95 TYR A C 1
ATOM 746 O O . TYR A 1 95 ? 23.802 1.308 -8.751 1.00 38.81 95 TYR A O 1
ATOM 754 N N . GLY A 1 96 ? 24.326 -0.026 -10.407 1.00 39.47 96 GLY A N 1
ATOM 755 C CA . GLY A 1 96 ? 25.006 1.014 -11.180 1.00 39.47 96 GLY A CA 1
ATOM 756 C C . GLY A 1 96 ? 24.554 1.088 -12.629 1.00 39.47 96 GLY A C 1
ATOM 757 O O . GLY A 1 96 ? 25.279 0.597 -13.474 1.00 39.47 96 GLY A O 1
ATOM 758 N N . ASP A 1 97 ? 23.385 1.688 -12.899 1.00 42.91 97 ASP A N 1
ATOM 759 C CA . ASP A 1 97 ? 23.156 2.549 -14.081 1.00 42.91 97 ASP A CA 1
ATOM 760 C C . ASP A 1 97 ? 21.737 3.164 -14.066 1.00 42.91 97 ASP A C 1
ATOM 762 O O . ASP A 1 97 ? 20.822 2.761 -14.797 1.00 42.91 97 ASP A O 1
ATOM 766 N N . TRP A 1 98 ? 21.514 4.131 -13.169 1.00 45.28 98 TRP A N 1
ATOM 767 C CA . TRP A 1 98 ? 20.207 4.790 -12.975 1.00 45.28 98 TRP A CA 1
ATOM 768 C C . TRP A 1 98 ? 20.053 6.118 -13.728 1.00 45.28 98 TRP A C 1
ATOM 770 O O . TRP A 1 98 ? 19.021 6.771 -13.605 1.00 45.28 98 TRP A O 1
ATOM 780 N N . LEU A 1 99 ? 21.036 6.504 -14.546 1.00 39.19 99 LEU A N 1
ATOM 781 C CA . LEU A 1 99 ? 20.938 7.645 -15.455 1.00 39.19 99 LEU A CA 1
ATOM 782 C C . LEU A 1 99 ? 21.471 7.252 -16.836 1.00 39.19 99 LEU A C 1
ATOM 784 O O . LEU A 1 99 ? 22.651 7.402 -17.120 1.00 39.19 99 LEU A O 1
ATOM 788 N N . SER A 1 100 ? 20.579 6.780 -17.707 1.00 42.56 100 SER A N 1
ATOM 789 C CA . SER A 1 100 ? 20.820 6.774 -19.151 1.00 42.56 100 SER A CA 1
ATOM 790 C C . SER A 1 100 ? 19.655 7.481 -19.839 1.00 42.56 100 SER A C 1
ATOM 792 O O . SER A 1 100 ? 18.548 6.951 -19.938 1.00 42.56 100 SER A O 1
ATOM 794 N N . THR A 1 101 ? 19.926 8.716 -20.246 1.00 44.16 101 THR A N 1
ATOM 795 C CA . THR A 1 101 ? 19.258 9.455 -21.316 1.00 44.16 101 THR A CA 1
ATOM 796 C C . THR A 1 101 ? 19.305 8.628 -22.590 1.00 44.16 101 THR A C 1
ATOM 798 O O . THR A 1 101 ? 20.393 8.503 -23.124 1.00 44.16 101 THR A O 1
ATOM 801 N N . ASP A 1 102 ? 18.180 8.096 -23.062 1.00 41.53 102 ASP A N 1
ATOM 802 C CA . ASP A 1 102 ? 17.989 7.783 -24.481 1.00 41.53 102 ASP A CA 1
ATOM 803 C C . ASP A 1 102 ? 16.496 7.829 -24.825 1.00 41.53 102 ASP A C 1
ATOM 805 O O . ASP A 1 102 ? 15.637 7.296 -24.116 1.00 41.53 102 ASP A O 1
ATOM 809 N N . ASP A 1 103 ? 16.217 8.552 -25.903 1.00 50.06 103 ASP A N 1
ATOM 810 C CA . ASP A 1 103 ? 14.906 8.885 -26.445 1.00 50.06 103 ASP A CA 1
ATOM 811 C C . ASP A 1 103 ? 14.430 7.761 -27.387 1.00 50.06 103 ASP A C 1
ATOM 813 O O . ASP A 1 103 ? 15.226 7.172 -28.119 1.00 50.06 103 ASP A O 1
ATOM 817 N N . ASN A 1 104 ? 13.117 7.520 -27.420 1.00 42.91 104 ASN A N 1
ATOM 818 C CA . ASN A 1 104 ? 12.403 6.783 -28.477 1.00 42.91 104 ASN A CA 1
ATOM 819 C C . ASN A 1 104 ? 12.153 5.253 -28.379 1.00 42.91 104 ASN A C 1
ATOM 821 O O . ASN A 1 104 ? 11.811 4.622 -29.380 1.00 42.91 104 ASN A O 1
ATOM 825 N N . THR A 1 105 ? 12.159 4.648 -27.188 1.00 40.62 105 THR A N 1
ATOM 826 C CA . THR A 1 105 ? 11.486 3.345 -26.956 1.00 40.62 105 THR A CA 1
ATOM 827 C C . THR A 1 105 ? 10.513 3.453 -25.788 1.00 40.62 105 THR A C 1
ATOM 829 O O . THR A 1 105 ? 10.822 4.111 -24.798 1.00 40.62 105 THR A O 1
ATOM 832 N N . LEU A 1 106 ? 9.328 2.826 -25.891 1.00 37.97 106 LEU A N 1
ATOM 833 C CA . LEU A 1 106 ? 8.398 2.714 -24.758 1.00 37.97 106 LEU A CA 1
ATOM 834 C C . LEU A 1 106 ? 9.188 2.235 -23.528 1.00 37.97 106 LEU A C 1
ATOM 836 O O . LEU A 1 106 ? 9.936 1.266 -23.656 1.00 37.97 106 LEU A O 1
ATOM 840 N N . PRO A 1 107 ? 9.066 2.898 -22.365 1.00 37.69 107 PRO A N 1
ATOM 841 C CA . PRO A 1 107 ? 9.988 2.698 -21.259 1.00 37.69 107 PRO A CA 1
ATOM 842 C C . PRO A 1 107 ? 9.972 1.241 -20.796 1.00 37.69 107 PRO A C 1
ATOM 844 O O . PRO A 1 107 ? 9.000 0.776 -20.195 1.00 37.69 107 PRO A O 1
ATOM 847 N N . THR A 1 108 ? 11.077 0.537 -21.039 1.00 36.88 108 THR A N 1
ATOM 848 C CA . THR A 1 108 ? 11.479 -0.636 -20.263 1.00 36.88 108 THR A CA 1
ATOM 849 C C . THR A 1 108 ? 11.473 -0.205 -18.799 1.00 36.88 108 THR A C 1
ATOM 851 O O . THR A 1 108 ? 12.090 0.805 -18.462 1.00 36.88 108 THR A O 1
ATOM 854 N N . PHE A 1 109 ? 10.728 -0.892 -17.929 1.00 44.75 109 PHE A N 1
ATOM 855 C CA . PHE A 1 109 ? 10.563 -0.493 -16.527 1.00 44.75 109 PHE A CA 1
ATOM 856 C C . PHE A 1 109 ? 11.887 -0.629 -15.738 1.00 44.75 109 PHE A C 1
ATOM 858 O O . PHE A 1 109 ? 12.045 -1.540 -14.935 1.00 44.75 109 PHE A O 1
ATOM 865 N N . LYS A 1 110 ? 12.830 0.310 -15.906 1.00 51.31 110 LYS A N 1
ATOM 866 C CA . LYS A 1 110 ? 13.820 0.677 -14.880 1.00 51.31 110 LYS A CA 1
ATOM 867 C C . LYS A 1 110 ? 13.056 1.439 -13.782 1.00 51.31 110 LYS A C 1
ATOM 869 O O . LYS A 1 110 ? 13.073 2.665 -13.756 1.00 51.31 110 LYS A O 1
ATOM 874 N N . GLY A 1 111 ? 12.259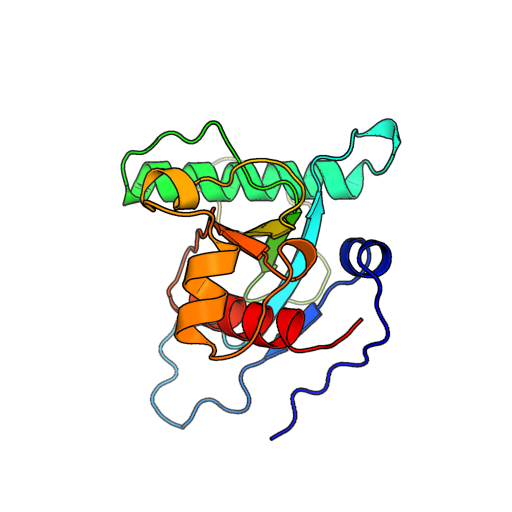 0.757 -12.953 1.00 68.88 111 GLY A N 1
ATOM 875 C CA . GLY A 1 111 ? 11.358 1.450 -12.021 1.00 68.88 111 GLY A CA 1
ATOM 876 C C . GLY A 1 111 ? 10.417 0.554 -11.215 1.00 68.88 111 GLY A C 1
ATOM 877 O O . GLY A 1 111 ? 10.631 -0.646 -11.072 1.00 68.88 111 GLY A O 1
ATOM 878 N N . THR A 1 112 ? 9.377 1.156 -10.637 1.00 84.75 112 THR A N 1
ATOM 879 C CA . THR A 1 112 ? 8.396 0.471 -9.782 1.00 84.75 112 THR A CA 1
ATOM 880 C C . THR A 1 112 ? 7.638 -0.615 -10.555 1.00 84.75 112 THR A C 1
ATOM 882 O O . THR A 1 112 ? 7.017 -0.340 -11.577 1.00 84.75 112 THR A O 1
ATOM 885 N N . SER A 1 113 ? 7.672 -1.849 -10.047 1.00 88.06 113 SER A N 1
ATOM 886 C CA . SER A 1 113 ? 6.959 -3.021 -10.590 1.00 88.06 113 SER A CA 1
ATOM 887 C C . SER A 1 113 ? 5.608 -3.270 -9.905 1.00 88.06 113 SER A C 1
ATOM 889 O O . SER A 1 113 ? 4.701 -3.899 -10.458 1.00 88.06 113 SER A O 1
ATOM 891 N N . VAL A 1 114 ? 5.464 -2.773 -8.679 1.00 92.69 114 VAL A N 1
ATOM 892 C CA . VAL A 1 114 ? 4.253 -2.851 -7.864 1.00 92.69 114 VAL A CA 1
ATOM 893 C C . VAL A 1 114 ? 4.227 -1.667 -6.917 1.00 92.69 114 VAL A C 1
ATOM 895 O O . VAL A 1 114 ? 5.267 -1.266 -6.404 1.00 92.69 114 VAL A O 1
ATOM 898 N N . ALA A 1 115 ? 3.052 -1.118 -6.661 1.00 95.56 115 ALA A N 1
ATOM 899 C CA . ALA A 1 115 ? 2.857 -0.120 -5.629 1.00 95.56 115 ALA A CA 1
ATOM 900 C C . ALA A 1 115 ? 1.576 -0.418 -4.860 1.00 95.56 115 ALA A C 1
ATOM 902 O O . ALA A 1 115 ? 0.622 -0.956 -5.425 1.00 95.56 115 ALA A O 1
ATOM 903 N N . ILE A 1 116 ? 1.555 -0.071 -3.580 1.00 96.81 116 ILE A N 1
ATOM 904 C CA . ILE A 1 116 ? 0.383 -0.216 -2.722 1.00 96.81 116 ILE A CA 1
ATOM 905 C C . ILE A 1 116 ? 0.323 0.932 -1.723 1.00 96.81 116 ILE A C 1
ATOM 907 O O . ILE A 1 116 ? 1.348 1.408 -1.234 1.00 96.81 116 ILE A O 1
ATOM 911 N N . GLY A 1 117 ? -0.887 1.399 -1.451 1.00 95.19 117 GLY A N 1
ATOM 912 C CA . GLY A 1 117 ? -1.156 2.482 -0.526 1.00 95.19 117 GLY A CA 1
ATOM 913 C C . GLY A 1 117 ? -1.643 1.990 0.826 1.00 95.19 117 GLY A C 1
ATOM 914 O O . GLY A 1 117 ? -2.442 1.057 0.908 1.00 95.19 117 GLY A O 1
ATOM 915 N N . LEU A 1 118 ? -1.190 2.669 1.875 1.00 92.62 118 LEU A N 1
ATOM 916 C CA . LEU A 1 118 ? -1.548 2.408 3.259 1.00 92.62 118 LEU A CA 1
ATOM 917 C C . LEU A 1 118 ? -1.983 3.711 3.943 1.00 92.62 118 LEU A C 1
ATOM 919 O O . LEU A 1 118 ? -1.308 4.742 3.845 1.00 92.62 118 LEU A O 1
ATOM 923 N N . LYS A 1 119 ? -3.103 3.663 4.662 1.00 90.00 119 LYS A N 1
ATOM 924 C CA . LYS A 1 119 ? -3.608 4.770 5.480 1.00 90.00 119 LYS A CA 1
ATOM 925 C C . LYS A 1 119 ? -3.881 4.279 6.905 1.00 90.00 119 LYS A C 1
ATOM 927 O O . LYS A 1 119 ? -4.815 3.500 7.092 1.00 90.00 119 LYS A O 1
ATOM 932 N N . PRO A 1 120 ? -3.102 4.720 7.910 1.00 87.75 120 PRO A N 1
ATOM 933 C CA . PRO A 1 120 ? -3.475 4.530 9.308 1.00 87.75 120 PRO A CA 1
ATOM 934 C C . PRO A 1 120 ? -4.819 5.208 9.575 1.00 87.75 120 PRO A C 1
ATOM 936 O O . PRO A 1 120 ? -5.044 6.334 9.117 1.00 87.75 120 PRO A O 1
ATOM 939 N N . ILE A 1 121 ? -5.712 4.538 10.298 1.00 85.81 121 ILE A N 1
ATOM 940 C CA . ILE A 1 121 ? -7.014 5.113 10.626 1.00 85.81 121 ILE A CA 1
ATOM 941 C C . ILE A 1 121 ? -6.914 5.897 11.935 1.00 85.81 121 ILE A C 1
ATOM 943 O O . ILE A 1 121 ? -6.636 5.343 12.997 1.00 85.81 121 ILE A O 1
ATOM 947 N N . CYS A 1 122 ? -7.187 7.198 11.847 1.00 78.62 122 CYS A N 1
ATOM 948 C CA . CYS A 1 122 ? -7.380 8.080 12.996 1.00 78.62 122 CYS A CA 1
ATOM 949 C C . CYS A 1 122 ? -8.880 8.399 13.141 1.00 78.62 122 CYS A C 1
ATOM 951 O O . CYS A 1 122 ? -9.711 7.496 13.064 1.00 78.62 122 CYS A O 1
ATOM 953 N N . GLU A 1 123 ? -9.259 9.661 13.347 1.00 71.19 123 GLU A N 1
ATOM 954 C CA . GLU A 1 123 ? -10.670 10.042 13.523 1.00 71.19 123 GLU A CA 1
ATOM 955 C C . GLU A 1 123 ? -11.461 10.102 12.208 1.00 71.19 123 GLU A C 1
ATOM 957 O O . GLU A 1 123 ? -12.676 9.904 12.209 1.00 71.19 123 GLU A O 1
ATOM 962 N N . ASP A 1 124 ? -10.785 10.304 11.075 1.00 75.25 124 ASP A N 1
ATOM 963 C CA . ASP A 1 124 ? -11.445 10.462 9.781 1.00 75.25 124 ASP A CA 1
ATOM 964 C C . ASP A 1 124 ? -12.188 9.200 9.335 1.00 75.25 124 ASP A C 1
ATOM 966 O O . ASP A 1 124 ? -11.734 8.067 9.546 1.00 75.25 124 ASP A O 1
ATOM 970 N N . LYS A 1 125 ? -13.307 9.400 8.629 1.00 78.75 125 LYS A N 1
ATOM 971 C CA . LYS A 1 125 ? -13.976 8.311 7.913 1.00 78.75 125 LYS A CA 1
ATOM 972 C C . LYS A 1 125 ? -13.066 7.758 6.819 1.00 78.75 125 LYS A C 1
ATOM 974 O O . LYS A 1 125 ? -12.374 8.509 6.122 1.00 78.75 125 LYS A O 1
ATOM 979 N N . ILE A 1 126 ? -13.080 6.440 6.663 1.00 87.50 126 ILE A N 1
ATOM 980 C CA . ILE A 1 126 ? -12.332 5.760 5.599 1.00 87.50 126 ILE A CA 1
ATOM 981 C C . ILE A 1 126 ? -13.207 5.465 4.388 1.00 87.50 126 ILE A C 1
ATOM 983 O O . ILE A 1 126 ? -14.435 5.483 4.484 1.00 87.50 126 ILE A O 1
ATOM 987 N N . PHE A 1 127 ? -12.585 5.176 3.244 1.00 87.31 127 PHE A N 1
ATOM 988 C CA . PHE A 1 127 ? -13.336 4.897 2.023 1.00 87.31 127 PHE A CA 1
ATOM 989 C C . PHE A 1 127 ? -14.246 3.678 2.214 1.00 87.31 127 PHE A C 1
ATOM 991 O O . PHE A 1 127 ? -15.414 3.737 1.836 1.00 87.31 127 PHE A O 1
ATOM 998 N N . LEU A 1 128 ? -13.783 2.604 2.859 1.00 88.88 128 LEU A N 1
ATOM 999 C CA . LEU A 1 128 ? -14.629 1.418 3.072 1.00 88.88 128 LEU A CA 1
ATOM 1000 C C . LEU A 1 128 ? -15.871 1.669 3.941 1.00 88.88 128 LEU A C 1
ATOM 1002 O O . LEU A 1 128 ? -16.870 0.974 3.775 1.00 88.88 128 LEU A O 1
ATOM 1006 N N . GLU A 1 129 ? -15.863 2.678 4.815 1.00 91.25 129 GLU A N 1
ATOM 1007 C CA . GLU A 1 129 ? -17.012 2.980 5.682 1.00 91.25 129 GLU A CA 1
ATOM 1008 C C . GLU A 1 129 ? -18.235 3.489 4.920 1.00 91.25 129 GLU A C 1
ATOM 1010 O O . GLU A 1 129 ? -19.335 3.450 5.459 1.00 91.25 129 GLU A O 1
ATOM 1015 N N . GLN A 1 130 ? -18.090 3.907 3.660 1.00 92.25 130 GLN A N 1
ATOM 1016 C CA . GLN A 1 130 ? -19.248 4.244 2.825 1.00 92.25 130 GLN A CA 1
ATOM 1017 C C . GLN A 1 130 ? -20.089 3.011 2.439 1.00 92.25 130 GLN A C 1
ATOM 1019 O O . GLN A 1 130 ? -21.232 3.161 2.017 1.00 92.25 130 GLN A O 1
ATOM 1024 N N . TYR A 1 131 ? -19.523 1.806 2.564 1.00 92.12 131 TYR A N 1
ATOM 1025 C CA . TYR A 1 131 ? -20.196 0.539 2.268 1.00 92.12 131 TYR A CA 1
ATOM 1026 C C . TYR A 1 131 ? -20.675 -0.183 3.531 1.00 92.12 131 TYR A C 1
ATOM 1028 O O . TYR A 1 131 ? -21.243 -1.270 3.434 1.00 92.12 131 TYR A O 1
ATOM 1036 N N . LEU A 1 132 ? -20.431 0.390 4.713 1.00 91.69 132 LEU A N 1
ATOM 1037 C CA . LEU A 1 132 ? -20.764 -0.219 5.995 1.00 91.69 132 LEU A CA 1
ATOM 1038 C C . LEU A 1 132 ? -21.858 0.571 6.704 1.00 91.69 132 LEU A C 1
ATOM 1040 O O . LEU A 1 132 ? -21.896 1.797 6.675 1.00 91.69 132 LEU A O 1
ATOM 1044 N N . ASN A 1 133 ? -22.728 -0.157 7.400 1.00 92.12 133 ASN A N 1
ATOM 1045 C CA . ASN A 1 133 ? -23.783 0.447 8.213 1.00 92.12 133 ASN A CA 1
ATOM 1046 C C . ASN A 1 133 ? -23.258 0.957 9.561 1.00 92.12 133 ASN A C 1
ATOM 1048 O O . ASN A 1 133 ? -23.894 1.797 10.195 1.00 92.12 133 ASN A O 1
ATOM 1052 N N . THR A 1 134 ? -22.116 0.436 10.018 1.00 92.56 134 THR A N 1
ATOM 1053 C CA . THR A 1 134 ? -21.474 0.837 11.270 1.00 92.56 134 THR A CA 1
ATOM 1054 C C . THR A 1 134 ? -19.995 1.170 11.040 1.00 92.56 134 THR A C 1
ATOM 1056 O O . THR A 1 134 ? -19.418 0.732 10.041 1.00 92.56 134 THR A O 1
ATOM 1059 N N . PRO A 1 135 ? -19.366 1.967 11.927 1.00 91.56 135 PRO A N 1
ATOM 1060 C CA . PRO A 1 135 ? -17.934 2.243 11.851 1.00 91.56 135 PRO A CA 1
ATOM 1061 C C . PRO A 1 135 ? -17.083 0.969 11.772 1.00 91.56 135 PRO A C 1
ATOM 1063 O O . PRO A 1 135 ? -17.361 -0.014 12.466 1.00 91.56 135 PRO A O 1
ATOM 1066 N N . ILE A 1 136 ? -16.006 1.008 10.981 1.00 93.19 136 ILE A N 1
ATOM 1067 C CA . ILE A 1 136 ? -15.217 -0.180 10.613 1.00 93.19 136 ILE A CA 1
ATOM 1068 C C . ILE A 1 136 ? -14.718 -0.970 11.829 1.00 93.19 136 ILE A C 1
ATOM 1070 O O . ILE A 1 136 ? -14.728 -2.200 11.812 1.00 93.19 136 ILE A O 1
ATOM 1074 N N . GLN A 1 137 ? -14.336 -0.292 12.917 1.00 93.69 137 GLN A N 1
ATOM 1075 C CA . GLN A 1 137 ? -13.829 -0.963 14.113 1.00 93.69 137 GLN A CA 1
ATOM 1076 C C . GLN A 1 137 ? -14.864 -1.880 14.769 1.00 93.69 137 GLN A C 1
ATOM 1078 O O . GLN A 1 137 ? -14.487 -2.882 15.372 1.00 93.69 137 GLN A O 1
ATOM 1083 N N . HIS A 1 138 ? -16.159 -1.575 14.642 1.00 94.19 138 HIS A N 1
ATOM 1084 C CA . HIS A 1 138 ? -17.215 -2.413 15.204 1.00 94.19 138 HIS A CA 1
ATOM 1085 C C . HIS A 1 138 ? -17.420 -3.680 14.378 1.00 94.19 138 HIS A C 1
ATOM 1087 O O . HIS A 1 138 ? -17.547 -4.758 14.958 1.00 94.19 138 HIS A O 1
ATOM 1093 N N . GLU A 1 139 ? -17.378 -3.578 13.047 1.00 94.31 139 GLU A N 1
ATOM 1094 C CA . GLU A 1 139 ? -17.450 -4.758 12.180 1.00 94.31 139 GLU A CA 1
ATOM 1095 C C . GLU A 1 139 ? -16.218 -5.653 12.342 1.00 94.31 139 GLU A C 1
ATOM 1097 O O . GLU A 1 139 ? -16.358 -6.869 12.468 1.00 94.31 139 GLU A O 1
ATOM 1102 N N . ILE A 1 140 ? -15.016 -5.072 12.448 1.00 93.69 140 ILE A N 1
ATOM 1103 C CA . ILE A 1 140 ? -13.802 -5.856 12.716 1.00 93.69 140 ILE A CA 1
ATOM 1104 C C . ILE A 1 140 ? -13.873 -6.507 14.102 1.00 93.69 140 ILE A C 1
ATOM 1106 O O . ILE A 1 140 ? -13.601 -7.698 14.208 1.00 93.69 140 ILE A O 1
ATOM 1110 N N . SER A 1 141 ? -14.295 -5.780 15.145 1.00 95.62 141 SER A N 1
ATOM 1111 C CA . SER A 1 141 ? -14.436 -6.354 16.496 1.00 95.62 141 SER A CA 1
ATOM 1112 C C . SER A 1 141 ? -15.410 -7.534 16.519 1.00 95.62 141 SER A C 1
ATOM 1114 O O . SER A 1 141 ? -15.162 -8.541 17.178 1.00 95.62 141 SER A O 1
ATOM 1116 N N . ARG A 1 142 ? -16.514 -7.435 15.765 1.00 94.75 142 ARG A N 1
ATOM 1117 C CA . ARG A 1 142 ? -17.510 -8.507 15.639 1.00 94.75 142 ARG A CA 1
ATOM 1118 C C . ARG A 1 142 ? -16.905 -9.774 15.037 1.00 94.75 142 ARG A C 1
ATOM 1120 O O . ARG A 1 142 ? -17.189 -10.861 15.527 1.00 94.75 142 ARG A O 1
ATOM 1127 N N . VAL A 1 143 ? -16.102 -9.635 13.983 1.00 94.69 1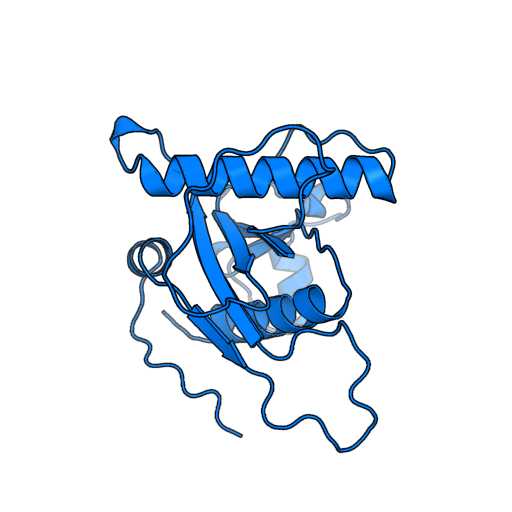43 VAL A N 1
ATOM 1128 C CA . VAL A 1 143 ? -15.464 -10.771 13.297 1.00 94.69 143 VAL A CA 1
ATOM 1129 C C . VAL A 1 143 ? -14.297 -11.336 14.110 1.00 94.69 143 VAL A C 1
ATOM 1131 O O . VAL A 1 143 ? -14.137 -12.550 14.175 1.00 94.69 143 VAL A O 1
ATOM 1134 N N . ALA A 1 144 ? -13.503 -10.474 14.748 1.00 93.06 144 ALA A N 1
ATOM 1135 C CA . ALA A 1 144 ? -12.356 -10.871 15.563 1.00 93.06 144 ALA A CA 1
ATOM 1136 C C . ALA A 1 144 ? -12.761 -11.506 16.906 1.00 93.06 144 ALA A C 1
ATOM 1138 O O . ALA A 1 144 ? -11.977 -12.245 17.494 1.00 93.06 144 ALA A O 1
ATOM 1139 N N . GLY A 1 145 ? -13.972 -11.225 17.399 1.00 95.50 145 GLY A N 1
ATOM 1140 C CA . GLY A 1 145 ? -14.442 -11.694 18.705 1.00 95.50 145 GLY A CA 1
ATOM 1141 C C . GLY A 1 145 ? -13.838 -10.937 19.893 1.00 95.50 145 GLY A C 1
ATOM 1142 O O . GLY A 1 145 ? -14.051 -11.330 21.037 1.00 95.50 145 GLY A O 1
ATOM 1143 N N . GLU A 1 146 ? -13.118 -9.844 19.642 1.00 95.12 146 GLU A N 1
ATOM 1144 C CA . GLU A 1 146 ? -12.500 -8.995 20.659 1.00 95.12 146 GLU A CA 1
ATOM 1145 C C . GLU A 1 146 ? -12.634 -7.505 20.303 1.00 95.12 146 GLU A C 1
ATOM 1147 O O . GLU A 1 146 ? -12.776 -7.163 19.125 1.00 95.12 146 GLU A O 1
ATOM 1152 N N . PRO A 1 147 ? -12.595 -6.588 21.289 1.00 94.38 147 PRO A N 1
ATOM 1153 C CA . PRO A 1 147 ? -12.611 -5.156 21.014 1.00 94.38 147 PRO A CA 1
ATOM 1154 C C . PRO A 1 147 ? -11.368 -4.710 20.232 1.00 94.38 147 PRO A C 1
ATOM 1156 O O . PRO A 1 147 ? -10.239 -4.816 20.711 1.00 94.38 147 PRO A O 1
ATOM 1159 N N . VAL A 1 148 ? -11.579 -4.127 19.053 1.00 92.25 148 VAL A N 1
ATOM 1160 C CA . VAL A 1 148 ? -10.521 -3.555 18.215 1.00 92.25 148 VAL A CA 1
ATOM 1161 C C . VAL A 1 148 ? -10.585 -2.032 18.268 1.00 92.25 148 VAL A C 1
ATOM 1163 O O . VAL A 1 148 ? -11.587 -1.410 17.921 1.00 92.25 148 VAL A O 1
ATOM 1166 N N . SER A 1 149 ? -9.485 -1.415 18.699 1.00 90.88 149 SER A N 1
ATOM 1167 C CA . SER A 1 149 ? -9.312 0.039 18.660 1.00 90.88 149 SER A CA 1
ATOM 1168 C C . SER A 1 149 ? -9.118 0.514 17.218 1.00 90.88 149 SER A C 1
ATOM 1170 O O . SER A 1 149 ? -8.392 -0.101 16.436 1.00 90.88 149 SER A O 1
ATOM 1172 N N . ARG A 1 150 ? -9.734 1.652 16.878 1.00 89.44 150 ARG A N 1
ATOM 1173 C CA . ARG A 1 150 ? -9.658 2.257 15.541 1.00 89.44 150 ARG A CA 1
ATOM 1174 C C . ARG A 1 150 ? -8.218 2.561 15.114 1.00 89.44 150 ARG A C 1
ATOM 1176 O O . ARG A 1 150 ? -7.870 2.336 13.962 1.00 89.44 150 ARG A O 1
ATOM 1183 N N . GLN A 1 151 ? -7.373 2.962 16.063 1.00 89.19 151 GLN A N 1
ATOM 1184 C CA . GLN A 1 151 ? -5.957 3.277 15.857 1.00 89.19 151 GLN A CA 1
ATOM 1185 C C . GLN A 1 151 ? -5.105 2.055 15.473 1.00 89.19 151 GLN A C 1
ATOM 1187 O O . GLN A 1 151 ? -3.972 2.214 15.026 1.00 89.19 151 GLN A O 1
ATOM 1192 N N . ARG A 1 152 ? -5.629 0.832 15.645 1.00 87.38 152 ARG A N 1
ATOM 1193 C CA . ARG A 1 152 ? -4.968 -0.416 15.231 1.00 87.38 152 ARG A CA 1
ATOM 1194 C C . ARG A 1 152 ? -5.361 -0.872 13.826 1.00 87.38 152 ARG A C 1
ATOM 1196 O O . ARG A 1 152 ? -4.917 -1.930 13.389 1.00 87.38 152 ARG A O 1
ATOM 1203 N N . ILE A 1 153 ? -6.204 -0.114 13.132 1.00 89.69 153 ILE A N 1
ATOM 1204 C CA . ILE A 1 153 ? -6.707 -0.476 11.811 1.00 89.69 153 ILE A CA 1
ATOM 1205 C C . ILE A 1 153 ? -5.983 0.368 10.767 1.00 89.69 153 ILE A C 1
ATOM 1207 O O . ILE A 1 153 ? -5.781 1.572 10.934 1.00 89.69 153 ILE A O 1
ATOM 1211 N N . PHE A 1 154 ? -5.621 -0.277 9.664 1.00 90.62 154 PHE A N 1
ATOM 1212 C CA . PHE A 1 154 ? -5.104 0.381 8.477 1.00 90.62 154 PHE A CA 1
ATOM 1213 C C . PHE A 1 154 ? -6.026 0.104 7.296 1.00 90.62 154 PHE A C 1
ATOM 1215 O O . PHE A 1 154 ? -6.489 -1.020 7.105 1.00 90.62 154 PHE A O 1
ATOM 1222 N N . GLU A 1 155 ? -6.261 1.126 6.481 1.00 91.75 155 GLU A N 1
ATOM 1223 C CA . GLU A 1 155 ? -6.892 0.972 5.178 1.00 91.75 155 GLU A CA 1
ATOM 1224 C C . GLU A 1 155 ? -5.810 0.738 4.118 1.00 91.75 155 GLU A C 1
ATOM 1226 O O . GLU A 1 155 ? -4.825 1.477 4.032 1.00 91.75 155 GLU A O 1
ATOM 1231 N N . ILE A 1 156 ? -6.001 -0.308 3.316 1.00 93.31 156 ILE A N 1
ATOM 1232 C CA . ILE A 1 156 ? -5.111 -0.682 2.218 1.00 93.31 156 ILE A CA 1
ATOM 1233 C C . ILE A 1 156 ? -5.832 -0.380 0.907 1.00 93.31 156 ILE A C 1
ATOM 1235 O O . ILE A 1 156 ? -6.986 -0.763 0.718 1.00 93.31 156 ILE A O 1
ATOM 1239 N N . GLY A 1 157 ? -5.153 0.302 -0.009 1.00 93.31 157 GLY A N 1
ATOM 1240 C CA . GLY A 1 157 ? -5.714 0.693 -1.299 1.00 93.31 157 GLY A CA 1
ATOM 1241 C C . GLY A 1 157 ? -4.627 0.964 -2.329 1.00 93.31 157 GLY A C 1
ATOM 1242 O O . GLY A 1 157 ? -3.469 0.619 -2.120 1.00 93.31 157 GLY A O 1
ATOM 1243 N N . ASN A 1 158 ? -4.992 1.581 -3.456 1.00 95.00 158 ASN A N 1
ATOM 1244 C CA . ASN A 1 158 ? -4.049 1.977 -4.511 1.00 95.00 158 ASN A CA 1
ATOM 1245 C C . ASN A 1 158 ? -3.099 0.847 -4.983 1.00 95.00 158 ASN A C 1
ATOM 1247 O O . ASN A 1 158 ? -1.987 1.134 -5.423 1.00 95.00 158 ASN A O 1
ATOM 1251 N N . LEU A 1 159 ? -3.511 -0.424 -4.886 1.00 95.88 159 LEU A N 1
ATOM 1252 C CA . LEU A 1 159 ? -2.699 -1.549 -5.342 1.00 95.88 159 LEU A CA 1
ATOM 1253 C C . LEU A 1 159 ? -2.636 -1.543 -6.868 1.00 95.88 159 LEU A C 1
ATOM 1255 O O . LEU A 1 159 ? -3.644 -1.722 -7.548 1.00 95.88 159 LEU A O 1
ATOM 1259 N N . ALA A 1 160 ? -1.435 -1.380 -7.397 1.00 94.12 160 ALA A N 1
ATOM 1260 C CA . ALA A 1 160 ? -1.136 -1.486 -8.811 1.00 94.12 160 ALA A CA 1
ATOM 1261 C C . ALA A 1 160 ? 0.060 -2.414 -8.989 1.00 94.12 160 ALA A C 1
ATOM 1263 O O . ALA A 1 160 ? 1.018 -2.349 -8.221 1.00 94.12 160 ALA A O 1
ATOM 1264 N N . SER A 1 161 ? 0.043 -3.267 -10.008 1.00 90.69 161 SER A N 1
ATOM 1265 C CA . SER A 1 161 ? 1.193 -4.111 -10.317 1.00 90.69 161 SER A CA 1
ATOM 1266 C C . SER A 1 161 ? 1.299 -4.392 -11.804 1.00 90.69 161 SER A C 1
ATOM 1268 O O . SER A 1 161 ? 0.285 -4.558 -12.477 1.00 90.69 161 SER A O 1
ATOM 1270 N N . GLY A 1 162 ? 2.535 -4.449 -12.301 1.00 84.19 162 GLY A N 1
ATOM 1271 C CA . GLY A 1 162 ? 2.828 -4.845 -13.675 1.00 84.19 162 GLY A CA 1
ATOM 1272 C C . GLY A 1 162 ? 2.705 -6.353 -13.903 1.00 84.19 162 GLY A C 1
ATOM 1273 O O . GLY A 1 162 ? 2.463 -6.775 -15.029 1.00 84.19 162 GLY A O 1
ATOM 1274 N N . CYS A 1 163 ? 2.833 -7.176 -12.855 1.00 80.50 163 CYS A N 1
ATOM 1275 C CA . CYS A 1 163 ? 2.668 -8.623 -12.956 1.00 80.50 163 CYS A CA 1
ATOM 1276 C C . CYS A 1 163 ? 2.154 -9.238 -11.647 1.00 80.50 163 CYS A C 1
ATOM 1278 O O . CYS A 1 163 ? 2.377 -8.732 -10.549 1.00 80.50 163 CYS A O 1
ATOM 1280 N N . ALA A 1 164 ? 1.496 -10.395 -11.745 1.00 81.06 164 ALA A N 1
ATOM 1281 C CA . ALA A 1 164 ? 0.949 -11.076 -10.572 1.00 81.06 164 ALA A CA 1
ATOM 1282 C C . ALA A 1 164 ? 2.031 -11.496 -9.552 1.00 81.06 164 ALA A C 1
ATOM 1284 O O . ALA A 1 164 ? 1.731 -11.625 -8.367 1.00 81.06 164 ALA A O 1
ATOM 1285 N N . GLY A 1 165 ? 3.279 -11.707 -9.990 1.00 82.88 165 GLY A N 1
ATOM 1286 C CA . GLY A 1 165 ? 4.398 -12.053 -9.108 1.00 82.88 165 GLY A CA 1
ATOM 1287 C C . GLY A 1 165 ? 4.737 -10.945 -8.114 1.00 82.88 165 GLY A C 1
ATOM 1288 O O . GLY A 1 165 ? 4.693 -11.185 -6.907 1.00 82.88 165 GLY A O 1
ATOM 1289 N N . SER A 1 166 ? 4.971 -9.722 -8.601 1.00 86.06 166 SER A N 1
ATOM 1290 C CA . SER A 1 166 ? 5.261 -8.571 -7.736 1.00 86.06 166 SER A CA 1
ATOM 1291 C C . SER A 1 166 ? 4.105 -8.264 -6.781 1.00 86.06 166 SER A C 1
ATOM 1293 O O . SER A 1 166 ? 4.344 -7.962 -5.613 1.00 86.06 166 SER A O 1
ATOM 1295 N N . ALA A 1 167 ? 2.852 -8.395 -7.236 1.00 89.44 167 ALA A N 1
ATOM 1296 C CA . ALA A 1 167 ? 1.680 -8.235 -6.373 1.00 89.44 167 ALA A CA 1
ATOM 1297 C C . ALA A 1 167 ? 1.674 -9.241 -5.211 1.00 89.44 167 ALA A C 1
ATOM 1299 O O . ALA A 1 167 ? 1.481 -8.846 -4.064 1.00 89.44 167 ALA A O 1
ATOM 1300 N N . ARG A 1 168 ? 1.933 -10.531 -5.478 1.00 90.06 168 ARG A N 1
ATOM 1301 C CA . ARG A 1 168 ? 1.990 -11.563 -4.426 1.00 90.06 168 ARG A CA 1
ATOM 1302 C C . ARG A 1 168 ? 3.081 -11.277 -3.397 1.00 90.06 168 ARG A C 1
ATOM 1304 O O . ARG A 1 168 ? 2.811 -11.371 -2.202 1.00 90.06 168 ARG A O 1
ATOM 1311 N N . LEU A 1 169 ? 4.278 -10.896 -3.849 1.00 89.50 169 LEU A N 1
ATOM 1312 C CA . LEU A 1 169 ? 5.381 -10.536 -2.953 1.00 89.50 169 LEU A CA 1
ATOM 1313 C C . LEU A 1 169 ? 5.048 -9.296 -2.109 1.00 89.50 169 LEU A C 1
ATOM 1315 O O . LEU A 1 169 ? 5.309 -9.289 -0.909 1.00 89.50 169 LEU A O 1
ATOM 1319 N N . MET A 1 170 ? 4.402 -8.285 -2.696 1.00 93.50 170 MET A N 1
ATOM 1320 C CA . MET A 1 170 ? 3.954 -7.092 -1.967 1.00 93.50 170 MET A CA 1
ATOM 1321 C C . MET A 1 170 ? 2.851 -7.398 -0.938 1.00 93.50 170 MET A C 1
ATOM 1323 O O . MET A 1 170 ? 2.834 -6.816 0.142 1.00 93.50 170 MET A O 1
ATOM 1327 N N . ILE A 1 171 ? 1.931 -8.325 -1.217 1.00 92.88 171 ILE A N 1
ATOM 1328 C CA . ILE A 1 171 ? 0.942 -8.746 -0.211 1.00 92.88 171 ILE A CA 1
ATOM 1329 C C . ILE A 1 171 ? 1.619 -9.506 0.935 1.00 92.88 171 ILE A C 1
ATOM 1331 O O . ILE A 1 171 ? 1.326 -9.233 2.098 1.00 92.88 171 ILE A O 1
ATOM 1335 N N . ALA A 1 172 ? 2.560 -10.406 0.630 1.00 91.00 172 ALA A N 1
ATOM 1336 C CA . ALA A 1 172 ? 3.334 -11.109 1.654 1.00 91.00 172 ALA A CA 1
ATOM 1337 C C . ALA A 1 172 ? 4.123 -10.132 2.545 1.00 91.00 172 ALA A C 1
ATOM 1339 O O . ALA A 1 172 ? 4.110 -10.275 3.768 1.00 91.00 172 ALA A O 1
ATOM 1340 N N . PHE A 1 173 ? 4.735 -9.102 1.943 1.00 91.50 173 PHE A N 1
ATOM 1341 C CA . PHE A 1 173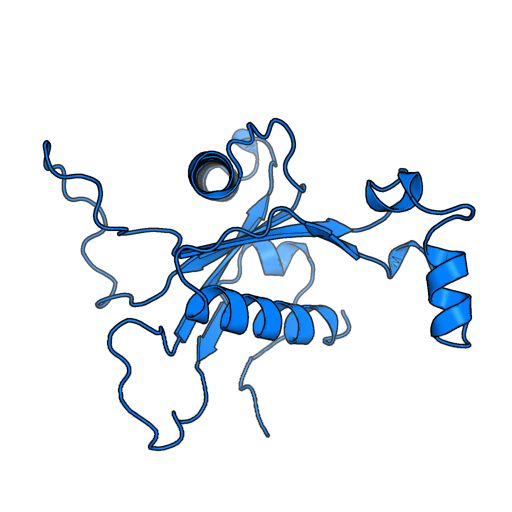 ? 5.353 -7.996 2.674 1.00 91.50 173 PHE A CA 1
ATOM 1342 C C . PHE A 1 173 ? 4.392 -7.348 3.660 1.00 91.50 173 PHE A C 1
ATOM 1344 O O . PHE A 1 173 ? 4.735 -7.202 4.826 1.00 91.50 173 PHE A O 1
ATOM 1351 N N . LEU A 1 174 ? 3.209 -6.936 3.195 1.00 91.94 174 LEU A N 1
ATOM 1352 C CA . LEU A 1 174 ? 2.269 -6.187 4.024 1.00 91.94 174 LEU A CA 1
ATOM 1353 C C . LEU A 1 174 ? 1.773 -7.004 5.207 1.00 91.94 174 LEU A C 1
ATOM 1355 O O . LEU A 1 174 ? 1.671 -6.466 6.306 1.00 91.94 174 LEU A O 1
ATOM 1359 N N . VAL A 1 175 ? 1.497 -8.294 4.998 1.00 90.88 175 VAL A N 1
ATOM 1360 C CA . VAL A 1 175 ? 1.118 -9.194 6.093 1.00 90.88 175 VAL A CA 1
ATOM 1361 C C . VAL A 1 175 ? 2.227 -9.238 7.141 1.00 90.88 175 VAL A C 1
ATOM 1363 O O . VAL A 1 175 ? 1.943 -9.056 8.321 1.00 90.88 175 VAL A O 1
ATOM 1366 N N . PHE A 1 176 ? 3.483 -9.409 6.717 1.00 86.50 176 PHE A N 1
ATOM 1367 C CA . PHE A 1 176 ? 4.623 -9.377 7.631 1.00 86.50 176 PHE A CA 1
ATOM 1368 C C . PHE A 1 176 ? 4.735 -8.023 8.348 1.00 86.50 176 PHE A C 1
ATOM 1370 O O . PHE A 1 176 ? 4.704 -7.974 9.575 1.00 86.50 176 PHE A O 1
ATOM 1377 N N . TYR A 1 177 ? 4.790 -6.931 7.586 1.00 86.94 177 TYR A N 1
ATOM 1378 C CA . TYR A 1 177 ? 4.972 -5.568 8.080 1.00 86.94 177 TYR A CA 1
ATOM 1379 C C . TYR A 1 177 ? 3.918 -5.171 9.123 1.00 86.94 177 TYR A C 1
ATOM 1381 O O . TYR A 1 177 ? 4.253 -4.528 10.111 1.00 86.94 177 TYR A O 1
ATOM 1389 N N . LEU A 1 178 ? 2.660 -5.579 8.932 1.00 87.19 178 LEU A N 1
ATOM 1390 C CA . LEU A 1 178 ? 1.563 -5.288 9.861 1.00 87.19 178 LEU A CA 1
ATOM 1391 C C . LEU A 1 178 ? 1.450 -6.295 11.018 1.00 87.19 178 LEU A C 1
ATOM 1393 O O . LEU A 1 178 ? 0.764 -6.012 11.998 1.00 87.19 178 LEU A O 1
ATOM 1397 N N . SER A 1 179 ? 2.087 -7.466 10.913 1.00 83.31 179 SER A N 1
ATOM 1398 C CA . SER A 1 179 ? 2.121 -8.467 11.989 1.00 83.31 179 SER A CA 1
ATOM 1399 C C . SER A 1 179 ? 3.190 -8.182 13.043 1.00 83.31 179 SER A C 1
ATOM 1401 O O . SER A 1 179 ? 3.079 -8.668 14.169 1.00 83.31 179 SER A O 1
ATOM 1403 N N . THR A 1 180 ? 4.208 -7.393 12.695 1.00 70.19 180 THR A N 1
ATOM 1404 C CA . THR A 1 180 ? 5.277 -7.015 13.618 1.00 70.19 180 THR A CA 1
ATOM 1405 C C . THR A 1 180 ? 4.766 -5.916 14.557 1.00 70.19 180 THR A C 1
ATOM 1407 O O . THR A 1 180 ? 4.403 -4.838 14.080 1.00 70.19 180 THR A O 1
ATOM 1410 N N . PRO A 1 181 ? 4.693 -6.160 15.879 1.00 54.53 181 PRO A N 1
ATOM 1411 C CA . PRO A 1 181 ? 4.312 -5.121 16.827 1.00 54.53 181 PRO A CA 1
ATOM 1412 C C . PRO A 1 181 ? 5.351 -3.979 16.831 1.00 54.53 181 PRO A C 1
ATOM 1414 O O . PRO A 1 181 ? 6.519 -4.236 16.527 1.00 54.53 181 PRO A O 1
ATOM 1417 N N . PRO A 1 182 ? 4.932 -2.734 17.132 1.00 49.97 182 PRO A N 1
ATOM 1418 C CA . PRO A 1 182 ? 5.833 -1.585 17.225 1.00 49.97 182 PRO A CA 1
ATOM 1419 C C . PRO A 1 182 ? 6.883 -1.728 18.332 1.00 49.97 182 PRO A C 1
ATOM 1421 O O . PRO A 1 182 ? 6.602 -2.419 19.340 1.00 49.97 182 PRO A O 1
#

pLDDT: mean 75.06, std 20.69, range [24.36, 96.81]

Foldseek 3Di:
DDDDDDDDDDPVRQQVDWDKDFADDDPPDDPPPPQFRMKTKHKAFCPDCVVPVVSNVLVVQLVVQLQVQCCVPVVDGDPDAAGMKMFIDGDDDPDDDPDDDDDDDDDPPPDGQKMKHKHQFDPDQDPCCVVDPDGPQVVVCVVVVHRDDSRLDMDIDSIGGPDPNRSVRVVVVVVVVSVDDD